Protein AF-A0A2N1TA74-F1 (afdb_monomer_lite)

Secondary structure (DSSP, 8-state):
------S-SSSSSHHHHHHHHHHHTS---S-----HHHHHHHHHHHHHHHHHHSGGGHHHHHHHHTSBP--SS---BHHHHHHHHHHHHHHTTEEEEEEEEEE-SSEEEEEEEEEETTT--EEEEEEEEEEETTTTEEEEEEEEE-TT-HHHHHHHHHHHS-S----

Radius of gyration: 20.27 Å; chains: 1; bounding box: 57×41×68 Å

Sequence (167 aa):
MISVYLEFMDMNFSGIYSIIMILLLIPVTLPAKIAEKELERHNELFMETLIRETPHLRKEITTCLNTSLPDRHSGSRLLDRFGIFMNDCQTDNMAVTKTRFFYWGTGFALFIVLADSSDGQVYTLYLEYLLDREEKSSLLRELYFSPVFTEKVAAMKLLFGNGEIQP

pLDDT: mean 77.18, std 20.72, range [31.22, 97.38]

Foldseek 3Di:
DDDDDDPPDPDDPVVVVVVVVVVVPPPPPDQPPDDPVLLVVLLVVVLVQACVQVVVCNVVSVLQQQFFAPAPPDRDGNSSLSSSVSVVCVVQQKDFPHWYWADDPQWIKIWTWIQHPVVRDIKIWIWIWGADPVRSHIATDDIDIRPPDPPVSLVVCCSNHRNDPDD

Structure (mmCIF, N/CA/C/O backbone):
data_AF-A0A2N1TA74-F1
#
_entry.id   AF-A0A2N1TA74-F1
#
loop_
_atom_site.group_PDB
_atom_site.id
_atom_site.type_symbol
_atom_site.label_atom_id
_atom_site.label_alt_id
_atom_site.label_comp_id
_atom_site.label_asym_id
_atom_site.label_entity_id
_atom_site.label_seq_id
_atom_site.pdbx_PDB_ins_code
_atom_site.Cartn_x
_atom_site.Cartn_y
_atom_site.Cartn_z
_atom_site.occupancy
_atom_site.B_iso_or_equiv
_atom_site.auth_seq_id
_atom_site.auth_comp_id
_atom_site.auth_asym_id
_atom_site.auth_atom_id
_atom_site.pdbx_PDB_model_num
ATOM 1 N N . MET A 1 1 ? -42.256 -21.888 46.807 1.00 35.69 1 MET A N 1
ATOM 2 C CA . MET A 1 1 ? -40.868 -22.385 46.808 1.00 35.69 1 MET A CA 1
ATOM 3 C C . MET A 1 1 ? -40.357 -22.208 45.381 1.00 35.69 1 MET A C 1
ATOM 5 O O . MET A 1 1 ? -40.795 -22.987 44.554 1.00 35.69 1 MET A O 1
ATOM 9 N N . ILE A 1 2 ? -39.534 -21.164 45.136 1.00 33.84 2 ILE A N 1
ATOM 10 C CA . ILE A 1 2 ? -38.658 -20.930 43.950 1.00 33.84 2 ILE A CA 1
ATOM 11 C C . ILE A 1 2 ? -39.419 -20.710 42.614 1.00 33.84 2 ILE A C 1
ATOM 13 O O . ILE A 1 2 ? -40.242 -21.530 42.250 1.00 33.84 2 ILE A O 1
ATOM 17 N N . SER A 1 3 ? -39.255 -19.677 41.781 1.00 31.91 3 SER A N 1
ATOM 18 C CA . SER A 1 3 ? -38.372 -18.505 41.651 1.00 31.91 3 SER A CA 1
ATOM 19 C C . SER A 1 3 ? -39.080 -17.599 40.619 1.00 31.91 3 SER A C 1
ATOM 21 O O . SER A 1 3 ? -39.534 -18.106 39.600 1.00 31.91 3 SER A O 1
ATOM 23 N N . VAL A 1 4 ? -39.393 -16.326 40.883 1.00 46.09 4 VAL A N 1
ATOM 24 C CA . VAL A 1 4 ? -38.615 -15.138 40.451 1.00 46.09 4 VAL A CA 1
ATOM 25 C C . VAL A 1 4 ? -37.599 -15.439 39.337 1.00 46.09 4 VAL A C 1
ATOM 27 O O . VAL A 1 4 ? -36.801 -16.348 39.508 1.00 46.09 4 VAL A O 1
ATOM 30 N N . TYR A 1 5 ? -37.591 -14.633 38.270 1.00 39.88 5 TYR A N 1
ATOM 31 C CA . TYR A 1 5 ? -36.756 -14.689 37.049 1.00 39.88 5 TYR A CA 1
ATOM 32 C C . TYR A 1 5 ? -37.455 -15.260 35.814 1.00 39.88 5 TYR A C 1
ATOM 34 O O . TYR A 1 5 ? -37.176 -16.383 35.419 1.00 39.88 5 TYR A O 1
ATOM 42 N N . LEU A 1 6 ? -38.303 -14.451 35.167 1.00 37.59 6 LEU A N 1
ATOM 43 C CA . LEU A 1 6 ? -38.430 -14.438 33.697 1.00 37.59 6 LEU A CA 1
ATOM 44 C C . LEU A 1 6 ? -39.162 -13.187 33.157 1.00 37.59 6 LEU A C 1
ATOM 46 O O . LEU A 1 6 ? -39.748 -13.227 32.086 1.00 37.59 6 LEU A O 1
ATOM 50 N N . GLU A 1 7 ? -39.083 -12.053 33.864 1.00 38.59 7 GLU A N 1
ATOM 51 C CA . GLU A 1 7 ? -39.567 -10.737 33.386 1.00 38.59 7 GLU A CA 1
ATOM 52 C C . GLU A 1 7 ? -38.413 -9.766 33.059 1.00 38.59 7 GLU A C 1
ATOM 54 O O . GLU A 1 7 ? -38.555 -8.552 33.131 1.00 38.59 7 GLU A O 1
ATOM 59 N N . PHE A 1 8 ? -37.241 -10.283 32.684 1.00 40.44 8 PHE A N 1
ATOM 60 C CA . PHE A 1 8 ? -36.081 -9.463 32.300 1.00 40.44 8 PHE A CA 1
ATOM 61 C C . PHE A 1 8 ? -35.470 -9.935 30.972 1.00 40.44 8 PHE A C 1
ATOM 63 O O . PHE A 1 8 ? -34.276 -10.200 30.879 1.00 40.44 8 PHE A O 1
ATOM 70 N N . MET A 1 9 ? -36.292 -10.084 29.930 1.00 36.59 9 MET A N 1
ATOM 71 C CA . MET A 1 9 ? -35.792 -10.302 28.561 1.00 36.59 9 MET A CA 1
ATOM 72 C C . MET A 1 9 ? -36.466 -9.433 27.496 1.00 36.59 9 MET A C 1
ATOM 74 O O . MET A 1 9 ? -36.282 -9.680 26.313 1.00 36.59 9 MET A O 1
ATOM 78 N N . ASP A 1 10 ? -37.140 -8.358 27.899 1.00 42.69 10 ASP A N 1
ATOM 79 C CA . ASP A 1 10 ? -37.612 -7.321 26.982 1.00 42.69 10 ASP A CA 1
ATOM 80 C C . ASP A 1 10 ? -37.047 -5.971 27.411 1.00 42.69 10 ASP A C 1
ATOM 82 O O . ASP A 1 10 ? -37.746 -5.151 27.989 1.00 42.69 10 ASP A O 1
ATOM 86 N N . MET A 1 11 ? -35.751 -5.745 27.179 1.00 40.75 11 MET A N 1
ATOM 87 C CA . MET A 1 11 ? -35.208 -4.394 27.008 1.00 40.75 11 MET A CA 1
ATOM 88 C C . MET A 1 11 ? -33.752 -4.444 26.525 1.00 40.75 11 MET A C 1
ATOM 90 O O . MET A 1 11 ? -32.879 -5.013 27.173 1.00 40.75 11 MET A O 1
ATOM 94 N N . ASN A 1 12 ? -33.504 -3.745 25.413 1.00 43.59 12 ASN A N 1
ATOM 95 C CA . ASN A 1 12 ? -32.217 -3.165 25.003 1.00 43.59 12 ASN A CA 1
ATOM 96 C C . ASN A 1 12 ? -31.187 -3.997 24.219 1.00 43.59 12 ASN A C 1
ATOM 98 O O . ASN A 1 12 ? -30.005 -3.670 24.274 1.00 43.59 12 ASN A O 1
ATOM 102 N N . PHE A 1 13 ? -31.589 -4.952 23.375 1.00 45.84 13 PHE A N 1
ATOM 103 C CA . PHE A 1 13 ? -30.659 -5.459 22.345 1.00 45.84 13 PHE A CA 1
ATOM 104 C C . PHE A 1 13 ? -30.682 -4.674 21.021 1.00 45.84 13 PHE A C 1
ATOM 106 O O . PHE A 1 13 ? -29.675 -4.661 20.323 1.00 45.84 13 PHE A O 1
ATOM 113 N N . SER A 1 14 ? -31.753 -3.944 20.675 1.00 50.84 14 SER A N 1
ATOM 114 C CA . SER A 1 14 ? -31.809 -3.206 19.392 1.00 50.84 14 SER A CA 1
ATOM 115 C C . SER A 1 14 ? -31.050 -1.869 19.395 1.00 50.84 14 SER A C 1
ATOM 117 O O . SER A 1 14 ? -30.609 -1.401 18.343 1.00 50.84 14 SER A O 1
ATOM 119 N N . GLY A 1 15 ? -30.851 -1.263 20.572 1.00 45.22 15 GLY A N 1
ATOM 120 C CA . GLY A 1 15 ? -30.177 0.032 20.709 1.00 45.22 15 GLY A CA 1
ATOM 121 C C . GLY A 1 15 ? -28.674 -0.034 20.428 1.00 45.22 15 GLY A C 1
ATOM 122 O O . GLY A 1 15 ? -28.138 0.852 19.773 1.00 45.22 15 GLY A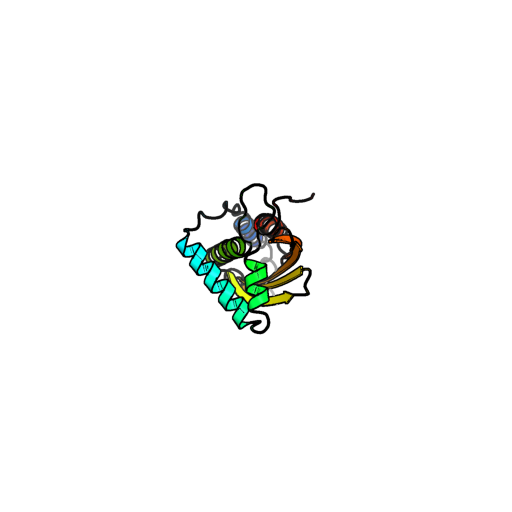 O 1
ATOM 123 N N . ILE A 1 16 ? -28.004 -1.113 20.848 1.00 52.72 16 ILE A N 1
ATOM 124 C CA . ILE A 1 16 ? -26.554 -1.277 20.658 1.00 52.72 16 ILE A CA 1
ATOM 125 C C . ILE A 1 16 ? -26.234 -1.491 19.173 1.00 52.72 16 ILE A C 1
ATOM 127 O O . ILE A 1 16 ? -25.344 -0.832 18.640 1.00 52.72 16 ILE A O 1
ATOM 131 N N . TYR A 1 17 ? -27.013 -2.323 18.470 1.00 48.69 17 TYR A N 1
ATOM 132 C CA . TYR A 1 17 ? -26.852 -2.508 17.023 1.00 48.69 17 TYR A CA 1
ATOM 133 C C . TYR A 1 17 ? -27.132 -1.227 16.231 1.00 48.69 17 TYR A C 1
ATOM 135 O O . TYR A 1 17 ? -26.453 -0.966 15.242 1.00 48.69 17 TYR A O 1
ATOM 143 N N . SER A 1 18 ? -28.076 -0.400 16.689 1.00 47.19 18 SER A N 1
ATOM 144 C CA . SER A 1 18 ? -28.380 0.884 16.048 1.00 47.19 18 SER A CA 1
ATOM 145 C C . SER A 1 18 ? -27.256 1.910 16.244 1.00 47.19 18 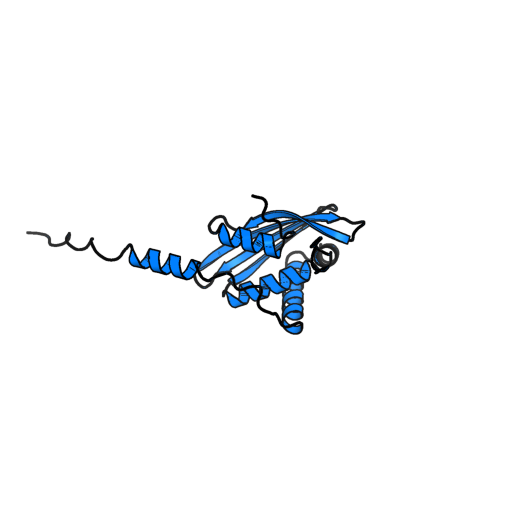SER A C 1
ATOM 147 O O . SER A 1 18 ? -26.941 2.652 15.321 1.00 47.19 18 SER A O 1
ATOM 149 N N . ILE A 1 19 ? -26.598 1.921 17.410 1.00 50.78 19 ILE A N 1
ATOM 150 C CA . ILE A 1 19 ? -25.444 2.797 17.678 1.00 50.78 19 ILE A CA 1
ATOM 151 C C . ILE A 1 19 ? -24.212 2.347 16.875 1.00 50.78 19 ILE A C 1
ATOM 153 O O . ILE A 1 19 ? -23.518 3.190 16.312 1.00 50.78 19 ILE A O 1
ATOM 157 N N . ILE A 1 20 ? -23.980 1.034 16.748 1.00 51.78 20 ILE A N 1
ATOM 158 C CA . ILE A 1 20 ? -22.901 0.479 15.908 1.00 51.78 20 ILE A CA 1
ATOM 159 C C . ILE A 1 20 ? -23.132 0.817 14.424 1.00 51.78 20 ILE A C 1
ATOM 161 O O . ILE A 1 20 ? -22.198 1.212 13.734 1.00 51.78 20 ILE A O 1
ATOM 165 N N . MET A 1 21 ? -24.376 0.738 13.938 1.00 45.22 21 MET A N 1
ATOM 166 C CA . MET A 1 21 ? -24.729 1.112 12.559 1.00 45.22 21 MET A CA 1
ATOM 167 C C . MET A 1 21 ? -24.557 2.611 12.274 1.00 45.22 21 MET A C 1
ATOM 169 O O . MET A 1 21 ? -24.147 2.978 11.179 1.00 45.22 21 MET A O 1
ATOM 173 N N . ILE A 1 22 ? -24.818 3.486 13.250 1.00 48.69 22 ILE A N 1
ATOM 174 C CA . ILE A 1 22 ? -24.654 4.941 13.081 1.00 48.69 22 ILE A CA 1
ATOM 175 C C . ILE A 1 22 ? -23.171 5.355 13.110 1.00 48.69 22 ILE A C 1
ATOM 177 O O . ILE A 1 22 ? -22.794 6.286 12.404 1.00 48.69 22 ILE A O 1
ATOM 181 N N . LEU A 1 23 ? -22.313 4.643 13.850 1.00 47.84 23 LEU A N 1
ATOM 182 C CA . LEU A 1 23 ? -20.854 4.844 13.816 1.00 47.84 23 LEU A CA 1
ATOM 183 C C . LEU A 1 23 ? -20.212 4.382 12.495 1.00 47.84 23 LEU A C 1
ATOM 185 O O . LEU A 1 23 ? -19.183 4.922 12.103 1.00 47.84 23 LEU A O 1
ATOM 189 N N . LEU A 1 24 ? -20.831 3.431 11.786 1.00 43.84 24 LEU A N 1
ATOM 190 C CA . LEU A 1 24 ? -20.376 2.955 10.471 1.00 43.84 24 LEU A CA 1
ATOM 191 C C . LEU A 1 24 ? -20.800 3.858 9.302 1.00 43.84 24 LEU A C 1
ATOM 193 O O . LEU A 1 24 ? -20.250 3.734 8.215 1.00 43.84 24 LEU A O 1
ATOM 197 N N . LEU A 1 25 ? -21.736 4.782 9.532 1.00 39.53 25 LEU A N 1
ATOM 198 C CA . LEU A 1 25 ? -22.257 5.728 8.539 1.00 39.53 25 LEU A CA 1
ATOM 199 C C . LEU A 1 25 ? -21.524 7.075 8.539 1.00 39.53 25 LEU A C 1
ATOM 201 O O . LEU A 1 25 ? -22.025 8.036 7.949 1.00 39.53 25 LEU A O 1
ATOM 205 N N . ILE A 1 26 ? -20.357 7.180 9.189 1.00 47.25 26 ILE A N 1
ATOM 206 C CA . ILE A 1 26 ? -19.506 8.358 9.009 1.00 47.25 26 ILE A CA 1
ATOM 207 C C . ILE A 1 26 ? -19.164 8.404 7.515 1.00 47.25 26 ILE A C 1
ATOM 209 O O . ILE A 1 26 ? -18.522 7.477 7.016 1.00 47.25 26 ILE A O 1
ATOM 213 N N . PRO A 1 27 ? -19.625 9.429 6.772 1.00 39.03 27 PRO A N 1
ATOM 214 C CA . PRO A 1 27 ? -19.301 9.544 5.365 1.00 39.03 27 PRO A CA 1
ATOM 215 C C . PRO A 1 27 ? -17.785 9.552 5.262 1.00 39.03 27 PRO A C 1
ATOM 217 O O . PRO A 1 27 ? -17.140 10.355 5.936 1.00 39.03 27 PRO A O 1
ATOM 220 N N . VAL A 1 28 ? -17.243 8.647 4.443 1.00 41.34 28 VAL A N 1
ATOM 221 C CA . VAL A 1 28 ? -15.834 8.638 4.050 1.00 41.34 28 VAL A CA 1
ATOM 222 C C . VAL A 1 28 ? -15.519 10.055 3.599 1.00 41.34 28 VAL A C 1
ATOM 224 O O . VAL A 1 28 ? -15.943 10.501 2.529 1.00 41.34 28 VAL A O 1
ATOM 227 N N . THR A 1 29 ? -14.875 10.815 4.478 1.00 40.72 29 THR A N 1
ATOM 228 C CA . THR A 1 29 ? -14.442 12.162 4.163 1.00 40.72 29 THR A CA 1
ATOM 229 C C . THR A 1 29 ? -13.499 12.023 2.985 1.00 40.72 29 THR A C 1
ATOM 231 O O . THR A 1 29 ? -12.594 11.189 3.028 1.00 40.72 29 THR A O 1
ATOM 234 N N . LEU A 1 30 ? -13.740 12.809 1.925 1.00 41.84 30 LEU A N 1
ATOM 235 C CA . LEU A 1 30 ? -12.777 13.012 0.840 1.00 41.84 30 LEU A CA 1
ATOM 236 C C . LEU A 1 30 ? -11.365 13.045 1.429 1.00 41.84 30 LEU A C 1
ATOM 238 O O . LEU A 1 30 ? -11.220 13.668 2.488 1.00 41.84 30 LEU A O 1
ATOM 242 N N . PRO A 1 31 ? -10.369 12.417 0.767 1.00 48.00 31 PRO A N 1
ATOM 243 C CA . PRO A 1 31 ? -9.041 12.213 1.333 1.00 48.00 31 PRO A CA 1
ATOM 244 C C . PRO A 1 31 ? -8.609 13.508 1.995 1.00 48.00 31 PRO A C 1
ATOM 246 O O . PRO A 1 31 ? -8.580 14.560 1.338 1.00 48.00 31 PRO A O 1
ATOM 249 N N . ALA A 1 32 ? -8.412 13.445 3.316 1.00 50.03 32 ALA A N 1
ATOM 250 C CA . ALA A 1 32 ? -8.033 14.603 4.099 1.00 50.03 32 ALA A CA 1
ATOM 251 C C . ALA A 1 32 ? -6.892 15.285 3.348 1.00 50.03 32 ALA A C 1
ATOM 253 O O . ALA A 1 32 ? -5.987 14.608 2.857 1.00 50.03 32 ALA A O 1
ATOM 254 N N . LYS A 1 33 ? -6.970 16.608 3.172 1.00 63.91 33 LYS A N 1
ATOM 255 C CA . LYS A 1 33 ? -5.922 17.356 2.479 1.00 63.91 33 LYS A CA 1
ATOM 256 C C . LYS A 1 33 ? -4.634 17.207 3.291 1.00 63.91 33 LYS A C 1
ATOM 258 O O . LYS A 1 33 ? -4.389 17.978 4.215 1.00 63.91 33 LYS A O 1
ATOM 263 N N . ILE A 1 34 ? -3.864 16.173 2.975 1.00 76.50 34 ILE A N 1
ATOM 264 C CA . ILE A 1 34 ? -2.656 15.800 3.689 1.00 76.50 34 ILE A CA 1
ATOM 265 C C . ILE A 1 34 ? -1.585 16.828 3.353 1.00 76.50 34 ILE A C 1
ATOM 267 O O . ILE A 1 34 ? -1.388 17.199 2.192 1.00 76.50 34 ILE A O 1
ATOM 271 N N . ALA A 1 35 ? -0.928 17.353 4.383 1.00 86.06 35 ALA A N 1
ATOM 272 C CA . ALA A 1 35 ? 0.214 18.224 4.175 1.00 86.06 35 ALA A CA 1
ATOM 273 C C . ALA A 1 35 ? 1.349 17.411 3.539 1.00 86.06 35 ALA A C 1
ATOM 275 O O . ALA A 1 35 ? 1.603 16.284 3.953 1.00 86.06 35 ALA A O 1
ATOM 276 N N . GLU A 1 36 ? 2.064 17.990 2.576 1.00 85.62 36 GLU A N 1
ATOM 277 C CA . GLU A 1 36 ? 3.147 17.314 1.843 1.00 85.62 36 GLU A CA 1
ATOM 278 C C . GLU A 1 36 ? 4.186 16.675 2.777 1.00 85.62 36 GLU A C 1
ATOM 280 O O . GLU A 1 36 ? 4.569 15.525 2.595 1.00 85.62 36 GLU A O 1
ATOM 285 N N . LYS A 1 37 ? 4.550 17.381 3.853 1.00 88.38 37 LYS A N 1
ATOM 286 C CA . LYS A 1 37 ? 5.475 16.880 4.876 1.00 88.38 37 LYS A CA 1
ATOM 287 C C . LYS A 1 37 ? 4.940 15.658 5.634 1.00 88.38 37 LYS A C 1
ATOM 289 O O . LYS A 1 37 ? 5.709 14.770 5.984 1.00 88.38 37 LYS A O 1
ATOM 294 N N . GLU A 1 38 ? 3.638 15.616 5.912 1.00 89.06 38 GLU A N 1
ATOM 295 C CA . GLU A 1 38 ? 3.026 14.447 6.553 1.00 89.06 38 GLU A CA 1
ATOM 296 C C . GLU A 1 38 ? 2.956 13.276 5.576 1.00 89.06 38 GLU A C 1
ATOM 298 O O . GLU A 1 38 ? 3.291 12.155 5.951 1.00 89.06 38 GLU A O 1
ATOM 303 N N . LEU A 1 39 ? 2.612 13.535 4.311 1.00 90.31 39 LEU A N 1
ATOM 304 C CA . LEU A 1 39 ? 2.630 12.515 3.266 1.00 90.31 39 LEU A CA 1
ATOM 305 C C . LEU A 1 39 ? 4.023 11.889 3.121 1.00 90.31 39 LEU A C 1
ATOM 307 O O . LEU A 1 39 ? 4.144 10.668 3.102 1.00 90.31 39 LEU A O 1
ATOM 311 N N . GLU A 1 40 ? 5.072 12.711 3.077 1.00 91.50 40 GLU A N 1
ATOM 312 C CA . GLU A 1 40 ? 6.461 12.248 3.018 1.00 91.50 40 GLU A CA 1
ATOM 313 C C . GLU A 1 40 ? 6.827 11.396 4.239 1.00 91.50 40 GLU A C 1
ATOM 315 O O . GLU A 1 40 ? 7.308 10.275 4.079 1.00 91.50 40 GLU A O 1
ATOM 320 N N . ARG A 1 41 ? 6.487 11.851 5.452 1.00 93.62 41 ARG A N 1
ATOM 321 C CA . ARG A 1 41 ? 6.702 11.084 6.690 1.00 93.62 41 ARG A CA 1
ATOM 322 C C . ARG A 1 41 ? 6.001 9.721 6.654 1.00 93.62 41 ARG A C 1
ATOM 324 O O . ARG A 1 41 ? 6.572 8.712 7.070 1.00 93.62 41 ARG A O 1
ATOM 331 N N . HIS A 1 42 ? 4.759 9.676 6.178 1.00 94.06 42 HIS A N 1
ATOM 332 C CA . HIS A 1 42 ? 3.994 8.435 6.066 1.00 94.06 42 HIS A CA 1
ATOM 333 C C . HIS A 1 42 ? 4.556 7.498 4.992 1.00 94.06 42 HIS A C 1
ATOM 335 O O . HIS A 1 42 ? 4.643 6.289 5.223 1.00 94.06 42 HIS A O 1
ATOM 341 N N . ASN A 1 43 ? 4.991 8.048 3.858 1.00 93.94 43 ASN A N 1
ATOM 342 C CA . ASN A 1 43 ? 5.672 7.309 2.801 1.00 93.94 43 ASN A CA 1
ATOM 343 C C . ASN A 1 43 ? 6.962 6.657 3.320 1.00 93.94 43 ASN A C 1
ATOM 345 O O . ASN A 1 43 ? 7.182 5.464 3.100 1.00 93.94 43 ASN A O 1
ATOM 349 N N . GLU A 1 44 ? 7.797 7.419 4.031 1.00 94.69 44 GLU A N 1
ATOM 350 C CA . GLU A 1 44 ? 9.035 6.924 4.640 1.00 94.69 44 GLU A CA 1
ATOM 351 C C . GLU A 1 44 ? 8.754 5.796 5.633 1.00 94.69 44 GLU A C 1
ATOM 353 O O . GLU A 1 44 ? 9.319 4.708 5.509 1.00 94.69 44 GLU A O 1
ATOM 358 N N . LEU A 1 45 ? 7.813 6.003 6.559 1.00 94.00 45 LEU A N 1
ATOM 359 C CA . LEU A 1 45 ? 7.452 5.005 7.566 1.00 94.00 45 LEU A CA 1
ATOM 360 C C . LEU A 1 45 ? 6.954 3.694 6.937 1.00 94.00 45 LEU A C 1
ATOM 362 O O . LEU A 1 45 ? 7.299 2.597 7.398 1.00 94.00 45 LEU A O 1
ATOM 366 N N . PHE A 1 46 ? 6.139 3.793 5.887 1.00 94.56 46 PHE A N 1
ATOM 367 C CA . PHE A 1 46 ? 5.627 2.627 5.174 1.00 94.56 46 PHE A CA 1
ATOM 368 C C . PHE A 1 46 ? 6.747 1.874 4.446 1.00 94.56 46 PHE A C 1
ATOM 370 O O . PHE A 1 46 ? 6.866 0.653 4.581 1.00 94.56 46 PHE A O 1
ATOM 377 N N . MET A 1 47 ? 7.619 2.603 3.743 1.00 95.62 47 MET A N 1
ATOM 378 C CA . MET A 1 47 ? 8.795 2.048 3.069 1.00 95.62 47 MET A CA 1
ATOM 379 C C . MET A 1 47 ? 9.733 1.336 4.045 1.00 95.62 47 MET A C 1
ATOM 381 O O . MET A 1 47 ? 10.139 0.198 3.796 1.00 95.62 47 MET A O 1
ATOM 385 N N . GLU A 1 48 ? 10.063 1.974 5.168 1.00 94.94 48 GLU A N 1
ATOM 386 C CA . GLU A 1 48 ? 10.905 1.388 6.210 1.00 94.94 48 GLU A CA 1
ATOM 387 C C . GLU A 1 48 ? 10.298 0.105 6.772 1.00 94.94 48 GLU A C 1
ATOM 389 O O . GLU A 1 48 ? 11.004 -0.890 6.948 1.00 94.94 48 GLU A O 1
ATOM 394 N N . THR A 1 49 ? 8.986 0.105 7.009 1.00 93.62 49 THR A N 1
ATOM 395 C CA . THR A 1 49 ? 8.261 -1.059 7.523 1.00 93.62 49 THR A CA 1
ATOM 396 C C . THR A 1 49 ? 8.322 -2.227 6.541 1.00 93.62 49 THR A C 1
ATOM 398 O O . THR A 1 49 ? 8.751 -3.319 6.924 1.00 93.62 49 THR A O 1
ATOM 401 N N . LEU A 1 50 ? 8.006 -1.996 5.264 1.00 94.88 50 LEU A N 1
ATOM 402 C CA . LEU A 1 50 ? 8.062 -3.033 4.231 1.00 94.88 50 LEU A CA 1
ATOM 403 C C . LEU A 1 50 ? 9.465 -3.609 4.047 1.00 94.88 50 LEU A C 1
ATOM 405 O O . LEU A 1 50 ? 9.643 -4.828 3.984 1.00 94.88 50 LEU A O 1
ATOM 409 N N . ILE A 1 51 ? 10.471 -2.736 3.979 1.00 95.56 51 ILE A N 1
ATOM 410 C CA . ILE A 1 51 ? 11.867 -3.138 3.805 1.00 95.56 51 ILE A CA 1
ATOM 411 C C . ILE A 1 51 ? 12.359 -3.911 5.028 1.00 95.56 51 ILE A C 1
ATOM 413 O O . ILE A 1 51 ? 13.071 -4.901 4.874 1.00 95.56 51 ILE A O 1
ATOM 417 N N . ARG A 1 52 ? 11.991 -3.499 6.245 1.00 95.19 52 ARG A N 1
ATOM 418 C CA . ARG A 1 52 ? 12.354 -4.222 7.470 1.00 95.19 52 ARG A CA 1
ATOM 419 C C . ARG A 1 52 ? 11.766 -5.631 7.483 1.00 95.19 52 ARG A C 1
ATOM 421 O O . ARG A 1 52 ? 12.441 -6.562 7.913 1.00 95.19 52 ARG A O 1
ATOM 428 N N . GLU A 1 53 ? 10.533 -5.797 7.012 1.00 94.06 53 GLU A N 1
ATOM 429 C CA . GLU A 1 53 ? 9.858 -7.098 6.989 1.00 94.06 53 GLU A CA 1
ATOM 430 C C . GLU A 1 53 ? 10.286 -7.991 5.815 1.00 94.06 53 GLU A C 1
ATOM 432 O O . GLU A 1 53 ? 10.242 -9.216 5.935 1.00 94.06 53 GLU A O 1
ATOM 437 N N . THR A 1 54 ? 10.736 -7.401 4.701 1.00 92.75 54 THR A N 1
ATOM 438 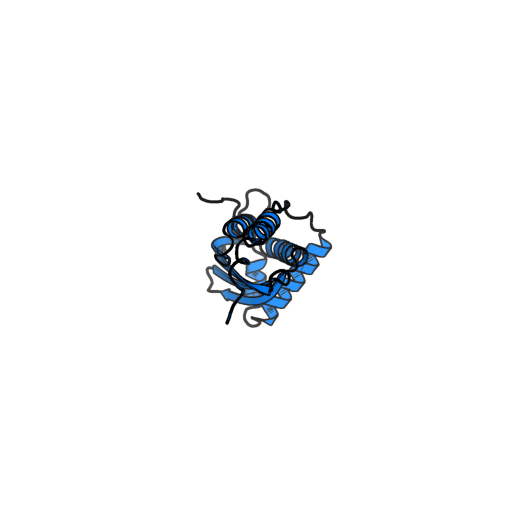C CA . THR A 1 54 ? 11.146 -8.131 3.487 1.00 92.75 54 THR A CA 1
ATOM 439 C C . THR A 1 54 ? 12.468 -7.582 2.906 1.00 92.75 54 THR A C 1
ATOM 441 O O . THR A 1 54 ? 12.513 -7.115 1.766 1.00 92.75 54 THR A O 1
ATOM 444 N N . PRO A 1 55 ? 13.591 -7.637 3.652 1.00 94.81 55 PRO A N 1
ATOM 445 C CA . PRO A 1 55 ? 14.805 -6.874 3.326 1.00 94.81 55 PRO A CA 1
ATOM 446 C C . PRO A 1 55 ? 15.503 -7.307 2.036 1.00 94.81 55 PRO A C 1
ATOM 448 O O . PRO A 1 55 ? 16.144 -6.490 1.374 1.00 94.81 55 PRO A O 1
ATOM 451 N N . HIS A 1 56 ? 15.361 -8.577 1.656 1.00 96.12 56 HIS A N 1
ATOM 452 C CA . HIS A 1 56 ? 15.943 -9.138 0.437 1.00 96.12 56 HIS A CA 1
ATOM 453 C C . HIS A 1 56 ? 15.293 -8.602 -0.850 1.00 96.12 56 HIS A C 1
ATOM 455 O O . HIS A 1 56 ? 15.876 -8.772 -1.913 1.00 96.12 56 HIS A O 1
ATOM 461 N N . LEU A 1 57 ? 14.136 -7.932 -0.752 1.00 96.12 57 LEU A N 1
ATOM 462 C CA . LEU A 1 57 ? 13.424 -7.313 -1.876 1.00 96.12 57 LEU A CA 1
ATOM 463 C C . LEU A 1 57 ? 13.482 -5.780 -1.848 1.00 96.12 57 LEU A C 1
ATOM 465 O O . LEU A 1 57 ? 12.646 -5.118 -2.454 1.00 96.12 57 LEU A O 1
ATOM 469 N N . ARG A 1 58 ? 14.444 -5.173 -1.135 1.00 96.62 58 ARG A N 1
ATOM 470 C CA . ARG A 1 58 ? 14.542 -3.705 -1.002 1.00 96.62 58 ARG A CA 1
ATOM 471 C C . ARG A 1 58 ? 14.468 -2.983 -2.352 1.00 96.62 58 ARG A C 1
ATOM 473 O O . ARG A 1 58 ? 13.763 -1.986 -2.472 1.00 96.62 58 ARG A O 1
ATOM 480 N N . LYS A 1 59 ? 15.211 -3.461 -3.355 1.00 96.00 59 LYS A N 1
ATOM 481 C CA . LYS A 1 59 ? 15.280 -2.817 -4.674 1.00 96.00 59 LYS A CA 1
ATOM 482 C C . LYS A 1 59 ? 13.937 -2.914 -5.397 1.00 96.00 59 LYS A C 1
ATOM 484 O O . LYS A 1 59 ? 13.485 -1.938 -5.994 1.00 96.00 59 LYS A O 1
ATOM 489 N N . GLU A 1 60 ? 13.308 -4.077 -5.325 1.00 96.56 60 GLU A N 1
ATOM 490 C CA . GLU A 1 60 ? 12.017 -4.387 -5.924 1.00 96.56 60 GLU A CA 1
ATOM 491 C C . GLU A 1 60 ? 10.912 -3.555 -5.270 1.00 96.56 60 GLU A C 1
ATOM 493 O O . GLU A 1 60 ? 10.160 -2.910 -5.991 1.00 96.56 60 GLU A O 1
ATOM 498 N N . ILE A 1 61 ? 10.880 -3.473 -3.934 1.00 96.62 61 ILE A N 1
ATOM 499 C CA . ILE A 1 61 ? 9.946 -2.633 -3.166 1.00 96.62 61 ILE A CA 1
ATOM 500 C C . ILE A 1 61 ? 10.050 -1.175 -3.617 1.00 96.62 61 ILE A C 1
ATOM 502 O O . ILE A 1 61 ? 9.052 -0.586 -4.029 1.00 96.62 61 ILE A O 1
ATOM 506 N N . THR A 1 62 ? 11.260 -0.602 -3.609 1.00 95.25 62 THR A N 1
ATOM 507 C CA . THR A 1 62 ? 11.474 0.789 -4.035 1.00 95.25 62 THR A CA 1
ATOM 508 C C . THR A 1 62 ? 11.051 1.011 -5.483 1.00 95.25 62 THR A C 1
ATOM 510 O O . THR A 1 62 ? 10.469 2.045 -5.794 1.00 95.25 62 THR A O 1
ATOM 513 N N . THR A 1 63 ? 11.329 0.061 -6.375 1.00 94.00 63 THR A N 1
ATOM 514 C CA . THR A 1 63 ? 10.967 0.189 -7.793 1.00 94.00 63 THR A CA 1
ATOM 515 C C . THR A 1 63 ? 9.452 0.131 -7.982 1.00 94.00 63 THR A C 1
ATOM 517 O O . THR A 1 63 ? 8.893 1.006 -8.635 1.00 94.00 63 THR A O 1
ATOM 520 N N . CYS A 1 64 ? 8.789 -0.861 -7.384 1.00 94.94 64 CYS A N 1
ATOM 521 C CA . CYS A 1 64 ? 7.354 -1.092 -7.544 1.00 94.94 64 CYS A CA 1
ATOM 522 C C . CYS A 1 64 ? 6.521 0.029 -6.916 1.00 94.94 64 CYS A C 1
ATOM 524 O O . CYS A 1 64 ? 5.564 0.490 -7.517 1.00 94.94 64 CYS A O 1
ATOM 526 N N . LEU A 1 65 ? 6.890 0.522 -5.733 1.00 94.25 65 LEU A N 1
ATOM 527 C CA . LEU A 1 65 ? 6.109 1.573 -5.075 1.00 94.25 65 LEU A CA 1
ATOM 528 C C . LEU A 1 65 ? 6.281 2.954 -5.725 1.00 94.25 65 LEU A C 1
ATOM 530 O O . LEU A 1 65 ? 5.410 3.806 -5.584 1.00 94.25 65 LEU A O 1
ATOM 534 N N . ASN A 1 66 ? 7.357 3.181 -6.480 1.00 93.25 66 ASN A N 1
ATOM 535 C CA . ASN A 1 66 ? 7.553 4.433 -7.217 1.00 93.25 66 ASN A CA 1
ATOM 536 C C . ASN A 1 66 ? 6.918 4.445 -8.618 1.00 93.25 66 ASN A C 1
ATOM 538 O O . ASN A 1 66 ? 7.037 5.456 -9.310 1.00 93.25 66 ASN A O 1
ATOM 542 N N . THR A 1 67 ? 6.254 3.370 -9.055 1.00 91.06 67 THR A N 1
ATOM 543 C CA . THR A 1 67 ? 5.508 3.388 -10.323 1.00 91.06 67 THR A CA 1
ATOM 544 C C . THR A 1 67 ? 4.307 4.324 -10.244 1.00 91.06 67 THR A C 1
ATOM 546 O O . THR A 1 67 ? 3.714 4.494 -9.172 1.00 91.06 67 THR A O 1
ATOM 549 N N . SER A 1 68 ? 3.901 4.871 -11.386 1.00 87.94 68 SER A N 1
ATOM 550 C CA . SER A 1 68 ? 2.648 5.613 -11.505 1.00 87.94 68 SER A CA 1
ATOM 551 C C . SER A 1 68 ? 1.441 4.674 -11.491 1.00 87.94 68 SER A C 1
ATOM 553 O O . SER A 1 68 ? 1.521 3.521 -11.919 1.00 87.94 68 SER A O 1
ATOM 555 N N . LEU A 1 69 ? 0.303 5.181 -11.024 1.00 83.56 69 LEU A N 1
ATOM 556 C CA . LEU A 1 69 ? -0.993 4.568 -11.301 1.00 83.56 69 LEU A CA 1
ATOM 557 C C . LEU A 1 69 ? -1.588 5.192 -12.576 1.00 83.56 69 LEU A C 1
ATOM 559 O O . LEU A 1 69 ? -1.482 6.413 -12.746 1.00 83.56 69 LEU A O 1
ATOM 563 N N . PRO A 1 70 ? -2.198 4.399 -13.474 1.00 71.00 70 PRO A N 1
ATOM 564 C CA . PRO A 1 70 ? -2.864 4.892 -14.674 1.00 71.00 70 PRO A CA 1
ATOM 565 C C . PRO A 1 70 ? -4.219 5.511 -14.296 1.00 71.00 70 PRO A C 1
ATOM 567 O O . PRO A 1 70 ? -5.277 4.928 -14.508 1.00 71.00 70 PRO A O 1
ATOM 570 N N . ASP A 1 71 ? -4.182 6.695 -13.689 1.00 63.03 71 ASP A N 1
ATOM 571 C CA . ASP A 1 71 ? -5.367 7.457 -13.293 1.00 63.03 71 ASP A CA 1
ATOM 572 C C . ASP A 1 71 ? -5.545 8.687 -14.208 1.00 63.03 71 ASP A C 1
ATOM 574 O O . ASP A 1 71 ? -4.569 9.313 -14.637 1.00 63.03 71 ASP A O 1
ATOM 578 N N . ARG A 1 72 ? -6.795 9.063 -14.526 1.00 51.81 72 ARG A N 1
ATOM 579 C CA . ARG A 1 72 ? -7.104 10.206 -15.422 1.00 51.81 72 ARG A CA 1
ATOM 580 C C . ARG A 1 72 ? -6.728 11.558 -14.806 1.00 51.81 72 ARG A C 1
ATOM 582 O O . ARG A 1 72 ? -6.687 12.569 -15.513 1.00 51.81 72 ARG A O 1
ATOM 589 N N . HIS A 1 73 ? -6.462 11.599 -13.503 1.00 46.84 73 HIS A N 1
ATOM 590 C CA . HIS A 1 73 ? -6.034 12.790 -12.778 1.00 46.84 73 HIS A CA 1
ATOM 591 C C . HIS A 1 73 ? -4.671 12.575 -12.112 1.00 46.84 73 HIS A C 1
ATOM 593 O O . HIS A 1 73 ? -4.562 12.245 -10.9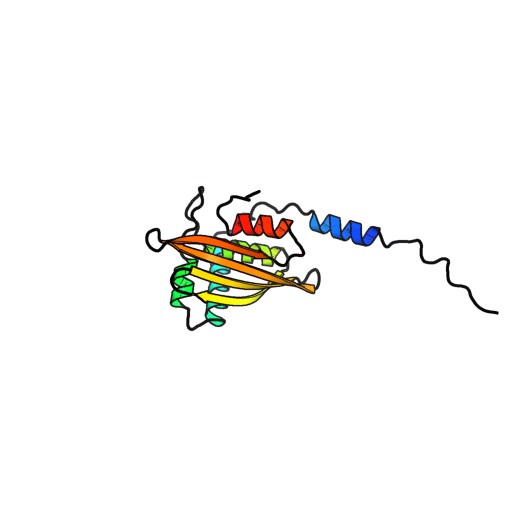38 1.00 46.84 73 HIS A O 1
ATOM 599 N N . SER A 1 74 ? -3.630 12.884 -12.893 1.00 50.44 74 SER A N 1
ATOM 600 C CA . SER A 1 74 ? -2.211 12.999 -12.521 1.00 50.44 74 SER A CA 1
ATOM 601 C C . SER A 1 74 ? -1.510 11.704 -12.084 1.00 50.44 74 SER A C 1
ATOM 603 O O . SER A 1 74 ? -2.051 10.897 -11.337 1.00 50.44 74 SER A O 1
ATOM 605 N N . GLY A 1 75 ? -0.264 11.534 -12.543 1.00 59.16 75 GLY A N 1
ATOM 606 C CA . GLY A 1 75 ? 0.607 10.383 -12.282 1.00 59.16 75 GLY A CA 1
ATOM 607 C C . GLY A 1 75 ? 1.089 10.276 -10.834 1.00 59.16 75 GLY A C 1
ATOM 608 O O . GLY A 1 75 ? 2.294 10.281 -10.586 1.00 59.16 75 GLY A O 1
ATOM 609 N N . SER A 1 76 ? 0.156 10.186 -9.884 1.00 78.75 76 SER A N 1
ATOM 610 C CA . SER A 1 76 ? 0.440 9.903 -8.480 1.00 78.75 76 SER A CA 1
ATOM 611 C C . SER A 1 76 ? 1.195 8.585 -8.378 1.00 78.75 76 SER A C 1
ATOM 613 O O . SER A 1 76 ? 0.777 7.587 -8.984 1.00 78.75 76 SER A O 1
ATOM 615 N N . ARG A 1 77 ? 2.287 8.566 -7.612 1.00 88.94 77 ARG A N 1
ATOM 616 C CA . ARG A 1 77 ? 3.011 7.321 -7.365 1.00 88.94 77 ARG A CA 1
ATOM 617 C C . ARG A 1 77 ? 2.162 6.441 -6.471 1.00 88.94 77 ARG A C 1
ATOM 619 O O . ARG A 1 77 ? 1.461 6.932 -5.585 1.00 88.94 77 ARG A O 1
ATOM 626 N N . LEU A 1 78 ? 2.280 5.134 -6.655 1.00 91.12 78 LEU A N 1
ATOM 627 C CA . LEU A 1 78 ? 1.619 4.182 -5.774 1.00 91.12 78 LEU A CA 1
ATOM 628 C C . LEU A 1 78 ? 2.018 4.398 -4.301 1.00 91.12 78 LEU A C 1
ATOM 630 O O . LEU A 1 78 ? 1.176 4.292 -3.413 1.00 91.12 78 LEU A O 1
ATOM 634 N N . LEU A 1 79 ? 3.274 4.770 -4.042 1.00 93.50 79 LEU A N 1
ATOM 635 C CA . LEU A 1 79 ? 3.753 5.114 -2.706 1.00 93.50 79 LEU A CA 1
ATOM 636 C C . LEU A 1 79 ? 2.919 6.226 -2.062 1.00 93.50 79 LEU A C 1
ATOM 638 O O . LEU A 1 79 ? 2.531 6.085 -0.911 1.00 93.50 79 LEU A O 1
ATOM 642 N N . ASP A 1 80 ? 2.573 7.272 -2.813 1.00 90.69 80 ASP A N 1
ATOM 643 C CA . ASP A 1 80 ? 1.793 8.394 -2.284 1.00 90.69 80 ASP A CA 1
ATOM 644 C C . ASP A 1 80 ? 0.375 7.943 -1.872 1.00 90.69 80 ASP A C 1
ATOM 646 O O . ASP A 1 80 ? -0.172 8.436 -0.887 1.00 90.69 80 ASP A O 1
ATOM 650 N N . ARG A 1 81 ? -0.204 6.939 -2.551 1.00 89.50 81 ARG A N 1
ATOM 651 C CA . ARG A 1 81 ? -1.476 6.322 -2.122 1.00 89.50 81 ARG A CA 1
ATOM 652 C C . ARG A 1 81 ? -1.330 5.574 -0.803 1.00 89.50 81 ARG A C 1
ATOM 654 O O . ARG A 1 81 ? -2.223 5.650 0.038 1.00 89.50 81 ARG A O 1
ATOM 661 N N . PHE A 1 82 ? -0.198 4.906 -0.587 1.00 92.06 82 PHE A N 1
ATOM 662 C CA . PHE A 1 82 ? 0.098 4.299 0.709 1.00 92.06 82 PHE A CA 1
ATOM 663 C C . PHE A 1 82 ? 0.332 5.339 1.803 1.00 92.06 82 PHE A C 1
ATOM 665 O O . PHE A 1 82 ? -0.113 5.126 2.925 1.00 92.06 82 PHE A O 1
ATOM 672 N N . GLY A 1 83 ? 0.958 6.476 1.501 1.00 91.19 83 GLY A N 1
ATOM 673 C CA . GLY A 1 83 ? 1.082 7.572 2.460 1.00 91.19 83 GLY A CA 1
ATOM 674 C C . GLY A 1 83 ? -0.277 8.106 2.922 1.00 91.19 83 GLY A C 1
ATOM 675 O O . GLY A 1 83 ? -0.499 8.256 4.123 1.00 91.19 83 GLY A O 1
ATOM 676 N N . ILE A 1 84 ? -1.212 8.302 1.985 1.00 89.81 84 ILE A N 1
ATOM 677 C CA . ILE A 1 84 ? -2.605 8.670 2.293 1.00 89.81 84 ILE A CA 1
ATOM 678 C C . ILE A 1 84 ? -3.272 7.579 3.140 1.00 89.81 84 ILE A C 1
ATOM 680 O O . ILE A 1 84 ? -3.798 7.872 4.208 1.00 89.81 84 ILE A O 1
ATOM 684 N N . PHE A 1 85 ? -3.167 6.313 2.731 1.00 90.19 85 PHE A N 1
ATOM 685 C CA . PHE A 1 85 ? -3.710 5.179 3.484 1.00 90.19 85 PHE A CA 1
ATOM 686 C C . PHE A 1 85 ? -3.198 5.119 4.933 1.00 90.19 85 PHE A C 1
ATOM 688 O O . PHE A 1 85 ? -3.967 4.863 5.857 1.00 90.19 85 PHE A O 1
ATOM 695 N N . MET A 1 86 ? -1.904 5.364 5.149 1.00 91.19 86 MET A N 1
ATOM 696 C CA . MET A 1 86 ? -1.306 5.379 6.486 1.00 91.19 86 MET A CA 1
ATOM 697 C C . MET A 1 86 ? -1.823 6.542 7.340 1.00 91.19 86 MET A C 1
ATOM 699 O O . MET A 1 86 ? -2.016 6.367 8.543 1.00 91.19 86 MET A O 1
ATOM 703 N N . ASN A 1 87 ? -2.043 7.711 6.735 1.00 90.00 87 ASN A N 1
ATOM 704 C CA . ASN A 1 87 ? -2.662 8.853 7.406 1.00 90.00 87 ASN A CA 1
ATOM 705 C C . ASN A 1 87 ? -4.115 8.554 7.804 1.00 90.00 87 ASN A C 1
ATOM 707 O O . ASN A 1 87 ? -4.519 8.858 8.928 1.00 90.00 87 ASN A O 1
ATOM 711 N N . ASP A 1 88 ? -4.878 7.923 6.912 1.00 87.00 88 ASP A N 1
ATOM 712 C CA . ASP A 1 88 ? -6.270 7.551 7.172 1.00 87.00 88 ASP A CA 1
ATOM 713 C C . ASP A 1 88 ? -6.343 6.511 8.298 1.00 87.00 88 ASP A C 1
ATOM 715 O O . ASP A 1 88 ? -7.065 6.708 9.271 1.00 87.00 88 ASP A O 1
ATOM 719 N N . CYS A 1 89 ? -5.484 5.483 8.268 1.00 87.25 89 CYS A N 1
ATOM 720 C CA . CYS A 1 89 ? -5.362 4.519 9.366 1.00 87.25 89 CYS A CA 1
ATOM 721 C C . CYS A 1 89 ? -5.062 5.206 10.706 1.00 87.25 89 CYS A C 1
ATOM 723 O O . CYS A 1 89 ? -5.700 4.901 11.710 1.00 87.25 89 CYS A O 1
ATOM 725 N N . GLN A 1 90 ? -4.112 6.149 10.730 1.00 86.75 90 GLN A N 1
ATOM 726 C CA . GLN A 1 90 ? -3.780 6.887 11.950 1.00 86.75 90 GLN A CA 1
ATOM 727 C C . GLN A 1 90 ? -4.976 7.710 12.458 1.00 86.75 90 GLN A C 1
ATOM 729 O O . GLN A 1 90 ? -5.197 7.775 13.667 1.00 86.75 90 GLN A O 1
ATOM 734 N N . THR A 1 91 ? -5.740 8.325 11.552 1.00 86.50 91 THR A N 1
ATOM 735 C CA . THR A 1 91 ? -6.939 9.114 11.878 1.00 86.50 91 THR A CA 1
ATOM 736 C C . THR A 1 91 ? -8.050 8.231 12.452 1.00 86.50 91 THR A C 1
ATOM 738 O O . THR A 1 91 ? -8.707 8.619 13.417 1.00 86.50 91 THR A O 1
ATOM 741 N N . ASP A 1 92 ? -8.184 7.013 11.930 1.00 83.25 92 ASP A N 1
ATOM 742 C CA . ASP A 1 92 ? -9.200 6.037 12.331 1.00 83.25 92 ASP A CA 1
ATOM 743 C C . ASP A 1 92 ? -8.757 5.131 13.498 1.00 83.25 92 ASP A C 1
ATOM 745 O O . ASP A 1 92 ? -9.404 4.129 13.793 1.00 83.25 92 ASP A O 1
ATOM 749 N N . ASN A 1 93 ? -7.655 5.457 14.187 1.00 85.94 93 ASN A N 1
ATOM 750 C CA . ASN A 1 93 ? -7.077 4.647 15.271 1.00 85.94 93 ASN A CA 1
ATOM 751 C C . ASN A 1 93 ? -6.767 3.183 14.881 1.00 85.94 93 ASN A C 1
ATOM 753 O O . ASN A 1 93 ? -6.790 2.273 15.724 1.00 85.94 93 ASN A O 1
ATOM 757 N N . MET A 1 94 ? -6.423 2.962 13.611 1.00 88.00 94 MET A N 1
ATOM 758 C CA . MET A 1 94 ? -5.922 1.698 13.082 1.00 88.00 94 MET A CA 1
ATOM 759 C C . MET A 1 94 ? -4.397 1.725 12.963 1.00 88.00 94 MET A C 1
ATOM 761 O O . MET A 1 94 ? -3.789 2.711 12.547 1.00 88.00 94 MET A O 1
ATOM 765 N N . ALA A 1 95 ? -3.756 0.604 13.279 1.00 89.50 95 ALA A N 1
ATOM 766 C CA . ALA A 1 95 ? -2.311 0.451 13.184 1.00 89.50 95 ALA A CA 1
ATOM 767 C C . ALA A 1 95 ? -1.937 -0.664 12.208 1.00 89.50 95 ALA A C 1
ATOM 769 O O . ALA A 1 95 ? -2.407 -1.795 12.336 1.00 89.50 95 ALA A O 1
ATOM 770 N N . VAL A 1 96 ? -1.022 -0.382 11.276 1.00 91.50 96 VAL A N 1
ATOM 771 C CA . VAL A 1 96 ? -0.356 -1.432 10.493 1.00 91.50 96 VAL A CA 1
ATOM 772 C C . VAL A 1 96 ? 0.550 -2.232 11.421 1.00 91.50 96 VAL A C 1
ATOM 774 O O . VAL A 1 96 ? 1.530 -1.716 11.954 1.00 91.50 96 VAL A O 1
ATOM 777 N N . THR A 1 97 ? 0.224 -3.507 11.611 1.00 91.94 97 THR A N 1
ATOM 778 C CA . THR A 1 97 ? 0.952 -4.408 12.518 1.00 91.94 97 THR A CA 1
ATOM 779 C C . THR A 1 97 ? 1.884 -5.361 11.786 1.00 91.94 97 THR A C 1
ATOM 781 O O . THR A 1 97 ? 2.846 -5.856 12.376 1.00 91.94 97 THR A O 1
ATOM 784 N N . LYS A 1 98 ? 1.607 -5.640 10.509 1.00 92.62 98 LYS A N 1
ATOM 785 C CA . LYS A 1 98 ? 2.414 -6.544 9.692 1.00 92.62 98 LYS A CA 1
ATOM 786 C C . LYS A 1 98 ? 2.260 -6.231 8.216 1.00 92.62 98 LYS A C 1
ATOM 788 O O . LYS A 1 98 ? 1.163 -5.925 7.756 1.00 92.62 98 LYS A O 1
ATOM 793 N N . THR A 1 99 ? 3.340 -6.405 7.469 1.00 95.19 99 THR A N 1
ATOM 794 C CA . THR A 1 99 ? 3.373 -6.238 6.020 1.00 95.19 99 THR A CA 1
ATOM 795 C C . THR A 1 99 ? 4.150 -7.372 5.354 1.00 95.19 99 THR A C 1
ATOM 797 O O . THR A 1 99 ? 5.147 -7.885 5.863 1.00 95.19 99 THR A O 1
ATOM 800 N N . ARG A 1 100 ? 3.695 -7.834 4.194 1.00 94.50 100 ARG A N 1
ATOM 801 C CA . ARG A 1 100 ? 4.438 -8.780 3.357 1.00 94.50 100 ARG A CA 1
ATOM 802 C C . ARG A 1 100 ? 4.406 -8.300 1.922 1.00 94.50 100 ARG A C 1
ATOM 804 O O . ARG A 1 100 ? 3.348 -7.934 1.418 1.00 94.50 100 ARG A O 1
ATOM 811 N N . PHE A 1 101 ? 5.573 -8.326 1.295 1.00 97.00 101 PHE A N 1
ATOM 812 C CA . PHE A 1 101 ? 5.751 -7.990 -0.105 1.00 97.00 101 PHE A CA 1
ATOM 813 C C . PHE A 1 101 ? 6.134 -9.248 -0.879 1.00 97.00 101 PHE A C 1
ATOM 815 O O . PHE A 1 101 ? 7.050 -9.973 -0.488 1.00 97.00 101 PHE A O 1
ATOM 822 N N . PHE A 1 102 ? 5.434 -9.496 -1.978 1.00 96.88 102 PHE A N 1
ATOM 823 C CA . PHE A 1 102 ? 5.689 -10.607 -2.885 1.00 96.88 102 PHE A CA 1
ATOM 824 C C . PHE A 1 102 ? 5.958 -10.047 -4.272 1.00 96.88 102 PHE A C 1
ATOM 826 O O . PHE A 1 102 ? 5.230 -9.170 -4.717 1.00 96.88 102 PHE A O 1
ATOM 833 N N . TYR A 1 103 ? 6.968 -10.560 -4.968 1.00 96.62 103 TYR A N 1
ATOM 834 C CA . TYR A 1 103 ? 7.334 -10.099 -6.305 1.00 96.62 103 TYR A CA 1
ATOM 835 C C . TYR A 1 103 ? 7.650 -11.283 -7.210 1.00 96.62 103 TYR A C 1
ATOM 837 O O . TYR A 1 103 ? 8.342 -12.214 -6.798 1.00 96.62 103 TYR A O 1
ATOM 845 N N . TRP A 1 104 ? 7.162 -11.233 -8.449 1.00 96.06 104 TRP A N 1
ATOM 846 C CA . TRP A 1 104 ? 7.345 -12.301 -9.442 1.00 96.06 104 TRP A CA 1
ATOM 847 C C . TRP A 1 104 ? 7.760 -11.772 -10.821 1.00 96.06 104 TRP A C 1
ATOM 849 O O . TRP A 1 104 ? 7.583 -12.438 -11.838 1.00 96.06 104 TRP A O 1
ATOM 859 N N . GLY A 1 105 ? 8.332 -10.568 -10.887 1.00 92.75 105 GLY A N 1
ATOM 860 C CA . GLY A 1 105 ? 8.879 -10.011 -12.125 1.00 92.75 105 GLY A CA 1
ATOM 861 C C . GLY A 1 105 ? 7.874 -9.189 -12.927 1.00 92.75 105 GLY A C 1
ATOM 862 O O . GLY A 1 105 ? 8.157 -8.035 -13.249 1.00 92.75 105 GLY A O 1
ATOM 863 N N . THR A 1 106 ? 6.725 -9.773 -13.254 1.00 94.50 106 THR A N 1
ATOM 864 C CA . THR A 1 106 ? 5.650 -9.119 -14.028 1.00 94.50 106 THR A CA 1
ATOM 865 C C . THR A 1 106 ? 4.589 -8.459 -13.149 1.00 94.50 106 THR A C 1
ATOM 867 O O . THR A 1 106 ? 3.687 -7.800 -13.654 1.00 94.50 106 THR A O 1
ATOM 870 N N . GLY A 1 107 ? 4.697 -8.616 -11.833 1.00 95.94 107 GLY A N 1
ATOM 871 C CA . GLY A 1 107 ? 3.777 -8.057 -10.857 1.00 95.94 107 GLY A CA 1
ATOM 872 C C . GLY A 1 107 ? 4.307 -8.203 -9.437 1.00 95.94 107 GLY A C 1
ATOM 873 O O . GLY A 1 107 ? 5.379 -8.784 -9.205 1.00 95.94 107 GLY A O 1
ATOM 874 N N . PHE A 1 108 ? 3.549 -7.658 -8.496 1.00 97.38 108 PHE A N 1
ATOM 875 C CA . PHE A 1 108 ? 3.808 -7.776 -7.068 1.00 97.38 108 PHE A CA 1
ATOM 876 C C . PHE A 1 108 ? 2.503 -7.763 -6.273 1.00 97.38 108 PHE A C 1
ATOM 878 O O . PHE A 1 108 ? 1.472 -7.286 -6.746 1.00 97.38 108 PHE A O 1
ATOM 885 N N . ALA A 1 109 ? 2.554 -8.284 -5.052 1.00 97.19 109 ALA A N 1
ATOM 886 C CA . ALA A 1 109 ? 1.443 -8.241 -4.120 1.00 97.19 109 ALA A CA 1
ATOM 887 C C . ALA A 1 109 ? 1.889 -7.705 -2.764 1.00 97.19 109 ALA A C 1
ATOM 889 O O . ALA A 1 109 ? 3.004 -7.963 -2.300 1.00 97.19 109 ALA A O 1
ATOM 890 N N . LEU A 1 110 ? 0.979 -6.988 -2.120 1.00 96.81 110 LEU A N 1
ATOM 891 C CA . LEU A 1 110 ? 1.112 -6.487 -0.766 1.00 96.81 110 LEU A CA 1
ATOM 892 C C . LEU A 1 110 ? 0.037 -7.121 0.099 1.00 96.81 110 LEU A C 1
ATOM 894 O O . LEU A 1 110 ? -1.142 -7.090 -0.236 1.00 96.81 110 LEU A O 1
ATOM 898 N N . PHE A 1 111 ? 0.459 -7.673 1.228 1.00 95.25 111 PHE A N 1
ATOM 899 C CA . PHE A 1 111 ? -0.433 -8.139 2.276 1.00 95.25 111 PHE A CA 1
ATOM 900 C C . PHE A 1 111 ? -0.163 -7.332 3.541 1.00 95.25 111 PHE A C 1
ATOM 902 O O . PHE A 1 111 ? 0.947 -7.363 4.072 1.00 95.25 111 PHE A O 1
ATOM 909 N N . ILE A 1 112 ? -1.168 -6.605 4.008 1.00 94.69 112 ILE A N 1
ATOM 910 C CA . ILE A 1 112 ? -1.094 -5.693 5.145 1.00 94.69 112 ILE A CA 1
ATOM 911 C C . ILE A 1 112 ? -2.094 -6.162 6.199 1.00 94.69 112 ILE A C 1
ATOM 913 O O . ILE A 1 112 ? -3.255 -6.429 5.895 1.00 94.69 112 ILE A O 1
ATOM 917 N N . VAL A 1 113 ? -1.637 -6.255 7.443 1.00 92.88 113 VAL A N 1
ATOM 918 C CA . VAL A 1 113 ? -2.478 -6.541 8.606 1.00 92.88 113 VAL A CA 1
ATOM 919 C C . VAL A 1 113 ? -2.646 -5.261 9.408 1.00 92.88 113 VAL A C 1
ATOM 921 O O . VAL A 1 113 ? -1.657 -4.626 9.783 1.00 92.88 113 VAL A O 1
ATOM 924 N N . LEU A 1 114 ? -3.893 -4.908 9.689 1.00 91.50 114 LEU A N 1
ATOM 925 C CA . LEU A 1 114 ? -4.278 -3.753 10.489 1.00 91.50 114 LEU A CA 1
ATOM 926 C C . LEU A 1 114 ? -4.877 -4.243 11.804 1.00 91.50 114 LEU A C 1
ATOM 928 O O . LEU A 1 114 ? -5.662 -5.185 11.795 1.00 91.50 114 LEU A O 1
ATOM 932 N N . ALA A 1 115 ? -4.529 -3.608 12.914 1.00 90.31 115 ALA A N 1
ATOM 933 C CA . ALA A 1 115 ? -5.248 -3.752 14.173 1.00 90.31 115 ALA A CA 1
ATOM 934 C C . ALA A 1 115 ? -6.043 -2.474 14.422 1.00 90.31 115 ALA A C 1
ATOM 936 O O . ALA A 1 115 ? -5.471 -1.385 14.386 1.00 90.31 115 ALA A O 1
ATOM 937 N N . ASP A 1 116 ? -7.339 -2.612 14.659 1.00 87.44 116 ASP A N 1
ATOM 938 C CA . ASP A 1 116 ? -8.223 -1.503 14.983 1.00 87.44 116 ASP A CA 1
ATOM 939 C C . ASP A 1 116 ? -8.411 -1.454 16.499 1.00 87.44 116 ASP A C 1
ATOM 941 O O . ASP A 1 116 ? -8.868 -2.402 17.140 1.00 87.44 116 ASP A O 1
ATOM 945 N N . SER A 1 117 ? -7.962 -0.355 17.100 1.00 83.56 117 SER A N 1
ATOM 946 C CA . SER A 1 117 ? -8.035 -0.182 18.550 1.00 83.56 117 SER A CA 1
ATOM 947 C C . SER A 1 117 ? -9.428 0.227 19.033 1.00 83.56 117 SER A C 1
ATOM 949 O O . SER A 1 117 ? -9.697 0.127 20.230 1.00 83.56 117 SER A O 1
ATOM 951 N N . SER A 1 118 ? -10.315 0.654 18.127 1.00 81.19 118 SER A N 1
ATOM 952 C CA . SER A 1 118 ? -11.682 1.061 18.457 1.00 81.19 118 SER A CA 1
ATOM 953 C C . SER A 1 118 ? -12.597 -0.132 18.749 1.00 81.19 118 SER A C 1
ATOM 955 O O . SER A 1 118 ? -13.437 -0.055 19.646 1.00 81.19 118 SER A O 1
ATOM 957 N N . ASP A 1 119 ? -12.399 -1.251 18.048 1.00 81.94 119 ASP A N 1
ATOM 958 C CA . ASP A 1 119 ? -13.203 -2.472 18.178 1.00 81.94 119 ASP A CA 1
ATOM 959 C C . ASP A 1 119 ? -12.383 -3.719 18.573 1.00 81.94 119 ASP A C 1
ATOM 961 O O . ASP A 1 119 ? -12.953 -4.783 18.838 1.00 81.94 119 ASP A O 1
ATOM 965 N N . GLY A 1 120 ? -11.053 -3.594 18.649 1.00 82.12 120 GLY A N 1
ATOM 966 C CA . GLY A 1 120 ? -10.126 -4.674 18.985 1.00 82.12 120 GLY A CA 1
ATOM 967 C C . GLY A 1 120 ? -9.955 -5.720 17.879 1.00 82.12 120 GLY A C 1
ATOM 968 O O . GLY A 1 120 ? -9.397 -6.789 18.141 1.00 82.12 120 GLY A O 1
ATOM 969 N N . GLN A 1 121 ? -10.452 -5.455 16.669 1.00 85.88 121 GLN A N 1
ATOM 970 C CA . GLN A 1 121 ? -10.424 -6.389 15.551 1.00 85.88 121 GLN A CA 1
ATOM 971 C C . GLN A 1 121 ? -9.137 -6.284 14.736 1.00 85.88 121 GLN A C 1
ATOM 973 O O . GLN A 1 121 ? -8.362 -5.328 14.814 1.00 85.88 121 GLN A O 1
ATOM 978 N N . VAL A 1 122 ? -8.912 -7.315 13.921 1.00 87.81 122 VAL A N 1
ATOM 979 C CA . VAL A 1 122 ? -7.794 -7.382 12.983 1.00 87.81 122 VAL A CA 1
ATOM 980 C C . VAL A 1 122 ? -8.328 -7.470 11.562 1.00 87.81 122 VAL A C 1
ATOM 982 O O . VAL A 1 122 ? -9.103 -8.366 11.221 1.00 87.81 122 VAL A O 1
ATOM 985 N N . TYR A 1 123 ? -7.861 -6.562 10.713 1.00 88.19 123 TYR A N 1
ATOM 986 C CA . TYR A 1 123 ? -8.198 -6.508 9.299 1.00 88.19 123 TYR A CA 1
ATOM 987 C C . TYR A 1 123 ? -7.018 -6.915 8.434 1.00 88.19 123 TYR A C 1
ATOM 989 O O . TYR A 1 123 ? -5.853 -6.770 8.803 1.00 88.19 123 TYR A O 1
ATOM 997 N N . THR A 1 124 ? -7.336 -7.438 7.257 1.00 90.94 124 THR A N 1
ATOM 998 C CA . THR A 1 124 ? -6.346 -7.804 6.248 1.00 90.94 124 THR A CA 1
ATOM 999 C C . THR A 1 124 ? -6.673 -7.083 4.955 1.00 90.94 124 THR A C 1
ATOM 1001 O O . THR A 1 124 ? -7.823 -7.084 4.517 1.00 90.94 124 THR A O 1
ATOM 1004 N N . LEU A 1 125 ? -5.658 -6.449 4.377 1.00 92.12 125 LEU A N 1
ATOM 1005 C CA . LEU A 1 125 ? -5.688 -5.836 3.060 1.00 92.12 125 LEU A CA 1
ATOM 1006 C C . LEU A 1 125 ? -4.697 -6.583 2.172 1.00 92.12 125 LEU A C 1
ATOM 1008 O O . LEU A 1 125 ? -3.510 -6.664 2.480 1.00 92.12 125 LEU A O 1
ATOM 1012 N N . TYR A 1 126 ? -5.196 -7.123 1.073 1.00 93.62 126 TYR A N 1
ATOM 1013 C CA . TYR A 1 126 ? -4.416 -7.730 0.014 1.00 93.62 126 TYR A CA 1
ATOM 1014 C C . TYR A 1 126 ? -4.601 -6.919 -1.264 1.00 93.62 126 TYR A C 1
ATOM 1016 O O . TYR A 1 126 ? -5.728 -6.640 -1.673 1.00 93.62 126 TYR A O 1
ATOM 1024 N N . LEU A 1 127 ? -3.483 -6.550 -1.878 1.00 95.00 127 LEU A N 1
ATOM 1025 C CA . LEU A 1 127 ? -3.427 -5.807 -3.128 1.00 95.00 127 LEU A CA 1
ATOM 1026 C C . LEU A 1 127 ? -2.497 -6.544 -4.084 1.00 95.00 127 LEU A C 1
ATOM 1028 O O . LEU A 1 127 ? -1.348 -6.806 -3.728 1.00 95.00 127 LEU A O 1
ATOM 1032 N N . GLU A 1 128 ? -2.966 -6.839 -5.290 1.00 95.69 128 GLU A N 1
ATOM 1033 C CA . GLU A 1 128 ? -2.166 -7.428 -6.362 1.00 95.69 128 GLU A CA 1
ATOM 1034 C C . GLU A 1 128 ? -2.049 -6.443 -7.521 1.00 95.69 128 GLU A C 1
ATOM 1036 O O . GLU A 1 128 ? -3.059 -5.932 -8.001 1.00 95.69 128 GLU A O 1
ATOM 1041 N N . TYR A 1 129 ? -0.831 -6.215 -8.007 1.00 94.81 129 TYR A N 1
ATOM 1042 C CA . TYR A 1 129 ? -0.557 -5.325 -9.127 1.00 94.81 129 TYR A CA 1
ATOM 1043 C C . TYR A 1 129 ? 0.182 -6.046 -10.250 1.00 94.81 129 TYR A C 1
ATOM 1045 O O . TYR A 1 129 ? 1.105 -6.833 -10.015 1.00 94.81 129 TYR A O 1
ATOM 1053 N N . LEU A 1 130 ? -0.185 -5.711 -11.485 1.00 94.31 130 LEU A N 1
ATOM 1054 C CA . LEU A 1 130 ? 0.608 -5.986 -12.678 1.00 94.31 130 LEU A CA 1
ATOM 1055 C C . LEU A 1 130 ? 1.505 -4.787 -12.973 1.00 94.31 130 LEU A C 1
ATOM 1057 O O . LEU A 1 130 ? 1.074 -3.643 -12.859 1.00 94.31 130 LEU A O 1
ATOM 1061 N N . LEU A 1 131 ? 2.749 -5.059 -13.356 1.00 92.44 131 LEU A N 1
ATOM 1062 C CA . LEU A 1 131 ? 3.726 -4.035 -13.703 1.00 92.44 131 LEU A CA 1
ATOM 1063 C C . LEU A 1 131 ? 3.785 -3.861 -15.216 1.00 92.44 131 LEU A C 1
ATOM 1065 O O . LEU A 1 131 ? 4.144 -4.800 -15.930 1.00 92.44 131 LEU A O 1
ATOM 1069 N N . ASP A 1 132 ? 3.543 -2.640 -15.679 1.00 88.56 132 ASP A N 1
ATOM 1070 C CA . ASP A 1 132 ? 3.934 -2.223 -17.017 1.00 88.56 132 ASP A CA 1
ATOM 1071 C C . ASP A 1 132 ? 5.339 -1.616 -16.954 1.00 88.56 132 ASP A C 1
ATOM 1073 O O . ASP A 1 132 ? 5.582 -0.547 -16.385 1.00 88.56 132 ASP A O 1
ATOM 1077 N N . ARG A 1 133 ? 6.309 -2.335 -17.521 1.00 80.81 133 ARG A N 1
ATOM 1078 C CA . ARG A 1 133 ? 7.709 -1.898 -17.521 1.00 80.81 133 ARG A CA 1
ATOM 1079 C C . ARG A 1 133 ? 7.997 -0.834 -18.573 1.00 80.81 133 ARG A C 1
ATOM 1081 O O . ARG A 1 133 ? 8.965 -0.094 -18.396 1.00 80.81 133 ARG A O 1
ATOM 1088 N N . GLU A 1 134 ? 7.213 -0.780 -19.643 1.00 83.31 134 GLU A N 1
ATOM 1089 C CA . GLU A 1 134 ? 7.386 0.196 -20.718 1.00 83.31 134 GLU A CA 1
ATOM 1090 C C . GLU A 1 134 ? 6.878 1.561 -20.253 1.00 83.31 134 GLU A C 1
ATOM 1092 O O . GLU A 1 134 ? 7.590 2.561 -20.361 1.00 83.31 134 GLU A O 1
ATOM 1097 N N . GLU A 1 135 ? 5.708 1.578 -19.617 1.00 81.88 135 GLU A N 1
ATOM 1098 C CA . GLU A 1 135 ? 5.079 2.798 -19.106 1.00 81.88 135 GLU A CA 1
ATOM 1099 C C . GLU A 1 135 ? 5.500 3.160 -17.672 1.00 81.88 135 GLU A C 1
ATOM 1101 O O . GLU A 1 135 ? 5.153 4.231 -17.171 1.00 81.88 135 GLU A O 1
ATOM 1106 N N . LYS A 1 136 ? 6.280 2.292 -17.006 1.00 85.56 136 LYS A N 1
ATOM 1107 C CA . LYS A 1 136 ? 6.656 2.408 -15.582 1.00 85.56 136 LYS A CA 1
ATOM 1108 C C . LYS A 1 136 ? 5.438 2.612 -14.673 1.00 85.56 136 LYS A C 1
ATOM 1110 O O . LYS A 1 136 ? 5.497 3.373 -13.700 1.00 85.56 136 LYS A O 1
ATOM 1115 N N . SER A 1 137 ? 4.356 1.915 -14.990 1.00 88.88 137 SER A N 1
ATOM 1116 C CA . SER A 1 137 ? 3.082 2.006 -14.290 1.00 88.88 137 SER A CA 1
ATOM 1117 C C . SER A 1 137 ? 2.733 0.683 -13.604 1.00 88.88 137 SER A C 1
ATOM 1119 O O . SER A 1 137 ? 3.279 -0.379 -13.918 1.00 88.88 137 SER A O 1
ATOM 1121 N N . SER A 1 138 ? 1.850 0.761 -12.614 1.00 89.69 138 SER A N 1
ATOM 1122 C CA . SER A 1 138 ? 1.258 -0.399 -11.951 1.00 89.69 138 SER A CA 1
ATOM 1123 C C . SER A 1 138 ? -0.247 -0.386 -12.150 1.00 89.69 138 SER A C 1
ATOM 1125 O O . SER A 1 138 ? -0.897 0.627 -11.909 1.00 89.69 138 SER A O 1
ATOM 1127 N N . LEU A 1 139 ? -0.809 -1.527 -12.531 1.00 90.56 139 LEU A N 1
ATOM 1128 C CA . LEU A 1 139 ? -2.245 -1.723 -12.669 1.00 90.56 139 LEU A CA 1
ATOM 1129 C C . LEU A 1 139 ? -2.750 -2.627 -11.548 1.00 90.56 139 LEU A C 1
ATOM 1131 O O . LEU A 1 139 ? -2.270 -3.753 -11.409 1.00 90.56 139 LEU A O 1
ATOM 1135 N N . LEU A 1 140 ? -3.727 -2.156 -10.770 1.00 91.12 140 LEU A N 1
ATOM 1136 C CA . LEU A 1 140 ? -4.385 -2.985 -9.760 1.00 91.12 140 LEU A CA 1
ATOM 1137 C C . LEU A 1 140 ? -5.134 -4.136 -10.449 1.00 91.12 140 LEU A C 1
ATOM 1139 O O . LEU A 1 140 ? -6.009 -3.906 -11.281 1.00 91.12 140 LEU A O 1
ATOM 1143 N N . ARG A 1 141 ? -4.784 -5.371 -10.092 1.00 91.25 141 ARG A N 1
ATOM 1144 C CA . ARG A 1 141 ? -5.386 -6.603 -10.611 1.00 91.25 141 ARG A CA 1
ATOM 1145 C C . ARG A 1 141 ? -6.415 -7.188 -9.655 1.00 91.25 141 ARG A C 1
ATOM 1147 O O . ARG A 1 141 ? -7.482 -7.591 -10.098 1.00 91.25 141 ARG A O 1
ATOM 1154 N N . GLU A 1 142 ? -6.079 -7.254 -8.372 1.00 90.94 142 GLU A N 1
ATOM 1155 C CA . GLU A 1 142 ? -6.935 -7.845 -7.344 1.00 90.94 142 GLU A CA 1
ATOM 1156 C C . GLU A 1 142 ? -6.857 -7.019 -6.063 1.00 90.94 142 GLU A C 1
ATOM 1158 O O . GLU A 1 142 ? -5.792 -6.516 -5.691 1.00 90.94 142 GLU A O 1
ATOM 1163 N N . LEU A 1 143 ? -7.995 -6.887 -5.385 1.00 90.88 143 LEU A N 1
ATOM 1164 C CA . LEU A 1 143 ? -8.095 -6.216 -4.100 1.00 90.88 143 LEU A CA 1
ATOM 1165 C C . LEU A 1 143 ? -9.049 -6.989 -3.211 1.00 90.88 143 LEU A C 1
ATOM 1167 O O . LEU A 1 143 ? -10.251 -7.061 -3.464 1.00 90.88 143 LEU A O 1
ATOM 1171 N N . TYR A 1 144 ? -8.507 -7.471 -2.103 1.00 87.94 144 TYR A N 1
ATOM 1172 C CA . TYR A 1 144 ? -9.288 -8.063 -1.038 1.00 87.94 144 TYR A CA 1
ATOM 1173 C C . TYR A 1 144 ? -9.061 -7.275 0.243 1.00 87.94 144 TYR A C 1
ATOM 1175 O O . TYR A 1 144 ? -7.934 -7.107 0.701 1.00 87.94 144 TYR A O 1
ATOM 1183 N N . PHE A 1 145 ? -10.148 -6.812 0.841 1.00 86.44 145 PHE A N 1
ATOM 1184 C CA . PHE A 1 145 ? -10.144 -6.284 2.194 1.00 86.44 145 PHE A CA 1
ATOM 1185 C C . PHE A 1 145 ? -11.100 -7.129 3.025 1.00 86.44 145 PHE A C 1
ATOM 1187 O O . PHE A 1 145 ? -12.130 -7.555 2.500 1.00 86.44 145 PHE A O 1
ATOM 1194 N N . SER A 1 146 ? -10.731 -7.400 4.281 1.00 79.00 146 SER A N 1
ATOM 1195 C CA . SER A 1 146 ? -11.475 -8.280 5.193 1.00 79.00 146 SER A CA 1
ATOM 1196 C C . SER A 1 146 ? -13.000 -8.133 5.013 1.00 79.00 146 SER A C 1
ATOM 1198 O O . SER A 1 146 ? -13.513 -7.010 5.041 1.00 79.00 146 SER A O 1
ATOM 1200 N N . PRO A 1 147 ? -13.738 -9.243 4.826 1.00 56.97 147 PRO A N 1
ATOM 1201 C CA . PRO A 1 147 ? -15.016 -9.281 4.111 1.00 56.97 147 PRO A CA 1
ATOM 1202 C C . PRO A 1 147 ? -16.186 -8.677 4.899 1.00 56.97 147 PRO A C 1
ATOM 1204 O O . PRO A 1 147 ? -17.321 -8.689 4.436 1.00 56.97 147 PRO A O 1
ATOM 1207 N N . VAL A 1 148 ? -15.914 -8.138 6.086 1.00 57.84 148 VAL A N 1
ATOM 1208 C CA . VAL A 1 148 ? -16.904 -7.555 6.995 1.00 57.84 148 VAL A CA 1
ATOM 1209 C C . VAL A 1 148 ? -17.352 -6.155 6.532 1.00 57.84 148 VAL A C 1
ATOM 1211 O O . VAL A 1 148 ? -18.374 -5.667 7.000 1.00 57.84 148 VAL A O 1
ATOM 1214 N N . PHE A 1 149 ? -16.655 -5.516 5.574 1.00 61.91 149 PHE A N 1
ATOM 1215 C CA . PHE A 1 149 ? -16.931 -4.124 5.180 1.00 61.91 149 PHE A CA 1
ATOM 1216 C C . PHE A 1 149 ? -16.907 -3.878 3.663 1.00 61.91 149 PHE A C 1
ATOM 1218 O O . PHE A 1 149 ? -15.935 -3.348 3.121 1.00 61.91 149 PHE A O 1
ATOM 1225 N N . THR A 1 150 ? -18.001 -4.192 2.965 1.00 62.25 150 THR A N 1
ATOM 1226 C CA . THR A 1 150 ? -18.151 -3.939 1.516 1.00 62.25 150 THR A CA 1
ATOM 1227 C C . THR A 1 150 ? -17.946 -2.463 1.138 1.00 62.25 150 THR A C 1
ATOM 1229 O O . THR A 1 150 ? -17.340 -2.165 0.112 1.00 62.25 150 THR A O 1
ATOM 1232 N N . GLU A 1 151 ? -18.373 -1.527 1.986 1.00 65.88 151 GLU A N 1
ATOM 1233 C CA . GLU A 1 151 ? -18.188 -0.085 1.760 1.00 65.88 151 GLU A CA 1
ATOM 1234 C C . GLU A 1 151 ? -16.712 0.334 1.855 1.00 65.88 151 GLU A C 1
ATOM 1236 O O . GLU A 1 151 ? -16.220 1.094 1.017 1.00 65.88 151 GLU A O 1
ATOM 1241 N N . LYS A 1 152 ? -15.957 -0.240 2.804 1.00 71.50 152 LYS A N 1
ATOM 1242 C CA . LYS A 1 152 ? -14.506 -0.014 2.911 1.00 71.50 152 LYS A CA 1
ATOM 1243 C C . LYS A 1 152 ? -13.761 -0.604 1.711 1.00 71.50 152 LYS A C 1
ATOM 1245 O O . LYS A 1 152 ? -12.801 -0.001 1.247 1.00 71.50 152 LYS A O 1
ATOM 1250 N N . VAL A 1 153 ? -14.224 -1.728 1.148 1.00 74.44 153 VAL A N 1
ATOM 1251 C CA . VAL A 1 153 ? -13.664 -2.285 -0.101 1.00 74.44 153 VAL A CA 1
ATOM 1252 C C . VAL A 1 153 ? -13.799 -1.284 -1.254 1.00 74.44 153 VAL A C 1
ATOM 1254 O O . VAL A 1 153 ? -12.842 -1.099 -2.003 1.00 74.44 153 VAL A O 1
ATOM 1257 N N . ALA A 1 154 ? -14.944 -0.607 -1.390 1.00 74.31 154 ALA A N 1
ATOM 1258 C CA . ALA A 1 154 ? -15.138 0.410 -2.427 1.00 74.31 154 ALA A CA 1
ATOM 1259 C C . ALA A 1 154 ? -14.196 1.612 -2.237 1.00 74.31 154 ALA A C 1
ATOM 1261 O O . ALA A 1 154 ? -13.554 2.039 -3.197 1.00 74.31 154 ALA A O 1
ATOM 1262 N N . ALA A 1 155 ? -14.035 2.100 -1.003 1.00 77.38 155 ALA A N 1
ATOM 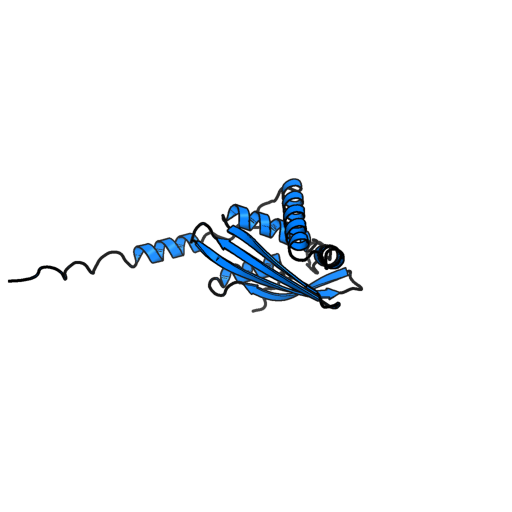1263 C CA . ALA A 1 155 ? -13.074 3.159 -0.687 1.00 77.38 155 ALA A CA 1
ATOM 1264 C C . ALA A 1 155 ? -11.624 2.740 -0.996 1.00 77.38 155 ALA A C 1
ATOM 1266 O O . ALA A 1 155 ? -10.877 3.499 -1.610 1.00 77.38 155 ALA A O 1
ATOM 1267 N N . MET A 1 156 ? -11.234 1.506 -0.657 1.00 83.06 156 MET A N 1
ATOM 1268 C CA . MET A 1 156 ? -9.904 0.978 -0.979 1.00 83.06 156 MET A CA 1
ATOM 1269 C C . MET A 1 156 ? -9.693 0.827 -2.492 1.00 83.06 156 MET A C 1
ATOM 1271 O O . MET A 1 156 ? -8.614 1.141 -2.987 1.00 83.06 156 MET A O 1
ATOM 1275 N N . LYS A 1 157 ? -10.717 0.414 -3.251 1.00 81.25 157 LYS A N 1
ATOM 1276 C CA . LYS A 1 157 ? -10.661 0.378 -4.724 1.00 81.25 157 LYS A CA 1
ATOM 1277 C C . LYS A 1 157 ? -10.512 1.770 -5.334 1.00 81.25 157 LYS A C 1
ATOM 1279 O O . LYS A 1 157 ? -9.792 1.911 -6.313 1.00 81.25 157 LYS A O 1
ATOM 1284 N N . LEU A 1 158 ? -11.144 2.791 -4.759 1.00 81.19 158 LEU A N 1
ATOM 1285 C CA . LEU A 1 158 ? -10.949 4.178 -5.187 1.00 81.19 158 LEU A CA 1
ATOM 1286 C C . LEU A 1 158 ? -9.543 4.695 -4.852 1.00 81.19 158 LEU A C 1
ATOM 1288 O O . LEU A 1 158 ? -8.972 5.452 -5.631 1.00 81.19 158 LEU A O 1
ATOM 1292 N N . LEU A 1 159 ? -8.979 4.293 -3.710 1.00 83.31 159 LEU A N 1
ATOM 1293 C CA . LEU A 1 159 ? -7.658 4.739 -3.268 1.00 83.31 159 LEU A CA 1
ATOM 1294 C C . LEU A 1 159 ? -6.508 4.076 -4.043 1.00 83.31 159 LEU A C 1
ATOM 1296 O O . LEU A 1 159 ? -5.531 4.747 -4.380 1.00 83.31 159 LEU A O 1
ATOM 1300 N N . PHE A 1 160 ? -6.619 2.771 -4.298 1.00 85.50 160 PHE A N 1
ATOM 1301 C CA . PHE A 1 160 ? -5.557 1.931 -4.864 1.00 85.50 160 PHE A CA 1
ATOM 1302 C C . PHE A 1 160 ? -5.788 1.510 -6.321 1.00 85.50 160 PHE A C 1
ATOM 1304 O O . PHE A 1 160 ? -4.856 1.058 -6.984 1.00 85.50 160 PHE A O 1
ATOM 1311 N N . GLY A 1 161 ? -7.021 1.610 -6.813 1.00 74.94 161 GLY A N 1
ATOM 1312 C CA . GLY A 1 161 ? -7.395 1.285 -8.187 1.00 74.94 161 GLY A CA 1
ATOM 1313 C C . GLY A 1 161 ? -7.519 2.520 -9.075 1.00 74.94 161 GLY A C 1
ATOM 1314 O O . GLY A 1 161 ? -7.275 3.647 -8.656 1.00 74.94 161 GLY A O 1
ATOM 1315 N N . ASN A 1 162 ? -7.949 2.308 -10.319 1.00 64.75 162 ASN A N 1
ATOM 1316 C CA . ASN A 1 162 ? -8.021 3.352 -11.351 1.00 64.75 162 ASN A CA 1
ATOM 1317 C C . ASN A 1 162 ? -9.311 4.200 -11.285 1.00 64.75 162 ASN A C 1
ATOM 1319 O O . ASN A 1 162 ? -9.805 4.656 -12.314 1.00 64.75 162 ASN A O 1
ATOM 1323 N N . GLY A 1 163 ? -9.934 4.331 -10.112 1.00 53.16 163 GLY A N 1
ATOM 1324 C CA . GLY A 1 163 ? -11.188 5.079 -9.946 1.00 53.16 163 GLY A CA 1
ATOM 1325 C C . GLY A 1 163 ? -12.452 4.435 -10.547 1.00 53.16 163 GLY A C 1
ATOM 1326 O O . GLY A 1 163 ? -13.542 4.967 -10.348 1.00 53.16 163 GLY A O 1
ATOM 1327 N N . GLU A 1 164 ? -12.363 3.290 -11.235 1.00 42.03 164 GLU A N 1
ATOM 1328 C CA . GLU A 1 164 ? -13.538 2.552 -11.719 1.00 42.03 164 GLU A CA 1
ATOM 1329 C C . GLU A 1 164 ? -14.012 1.529 -10.677 1.00 42.03 164 GLU A C 1
ATOM 1331 O O . GLU A 1 164 ? -13.416 0.468 -10.482 1.00 42.03 164 GLU A O 1
ATOM 1336 N N . ILE A 1 165 ? -15.131 1.834 -10.0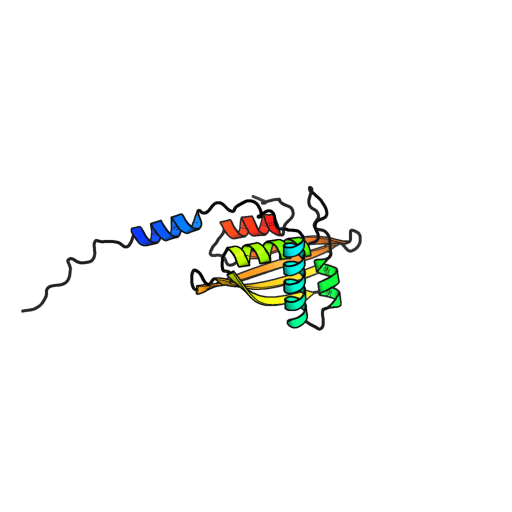18 1.00 38.72 165 ILE A N 1
ATOM 1337 C CA . ILE A 1 165 ? -15.953 0.813 -9.367 1.00 38.72 165 ILE A CA 1
ATOM 1338 C C . ILE A 1 165 ? -16.659 0.072 -10.507 1.00 38.72 165 ILE A C 1
ATOM 1340 O O . ILE A 1 165 ? -17.669 0.551 -11.020 1.00 38.72 165 ILE A O 1
ATOM 1344 N N . GLN A 1 166 ? -16.098 -1.049 -10.969 1.00 31.22 166 GLN A N 1
ATOM 1345 C CA . GLN A 1 166 ? -16.839 -1.910 -11.892 1.00 31.22 166 GLN A CA 1
ATOM 1346 C C . GLN A 1 166 ? -18.092 -2.458 -11.181 1.00 31.22 166 GLN A C 1
ATOM 1348 O O . GLN A 1 166 ? -17.979 -2.839 -10.009 1.00 31.22 166 GLN A O 1
ATOM 1353 N N . PRO A 1 167 ? -19.260 -2.430 -11.854 1.00 35.00 167 PRO A N 1
ATOM 1354 C CA . PRO A 1 167 ? -20.556 -2.792 -11.279 1.00 35.00 167 PRO A CA 1
ATOM 1355 C C . PRO A 1 167 ? -20.665 -4.269 -10.890 1.00 35.00 167 PRO A C 1
ATOM 1357 O O . PRO A 1 167 ? -20.003 -5.113 -11.537 1.00 35.00 167 PRO A O 1
#

=== Feature glossary ===
Key to the feature types in this record:

pLDDT. pLDDT is the predicted lDDT-Cα score: AlphaFold's confidence that the local environment of each residue (all inter-atomic distances within 15 Å) is correctly placed. It is a per-residue number between 0 and 100, with higher meaning more reliable.

Radius of gyration, Cα contacts, bounding box. The geometric summary reports three shape descriptors. Rg (radius of gyration) measures how spread out the Cα atoms are about their centre of mass; compact globular proteins have small Rg, elongated or unfolded ones large. Cα contacts (<8 Å, |i−j|>4) count long-range residue pairs in spatial proximity — high for tightly packed folds, near zero for rods or random coil. The bounding-box extents give the protein's footprint along x, y, z in Å.

Backbone torsions (φ/ψ). Backbone dihedral angles. Every residue except chain termini has a φ (preceding-C → N → Cα → C) and a ψ (N → Cα → C → next-N). They are reported in degrees following the IUPAC sign convention. Secondary structure is essentially a statement about which (φ, ψ) basin each residue occupies.

Contact-map, Ramachandran, and PAE plots. Plot images: a contact map (which residues are close in 3D, as an N×N binary image), a Ramachandran scatter (backbone torsion angles, revealing secondary-structure composition at a glance), and — for AlphaFold structures — a PAE heatmap (pairwise prediction confidence).

Predicted aligned error. Predicted Aligned Error (PAE) is an AlphaFold confidence matrix: entry (i, j) is the expected error in the position of residue j, in ångströms, when the prediction is superimposed on the true structure at residue i. Low PAE within a block of residues means that block is internally rigid and well-predicted; high PAE between two blocks means their relative placement is uncertain even if each block individually is confident.

Secondary structure (3-state, P-SEA). Three-state secondary structure (P-SEA) collapses the eight DSSP classes into helix (a), strand (b), and coil (c). P-SEA assigns these from Cα geometry alone — distances and angles — without requiring backbone oxygens, so it works on any Cα trace.

Solvent-accessible surface area. Solvent-accessible surface area (SASA) is the area in Å² traced out by the centre of a 1.4 Å probe sphere (a water molecule) rolled over the protein's van der Waals surface (Shrake–Rupley / Lee–Richards construction). Buried residues have near-zero SASA; fully exposed residues can exceed 200 Å². The total SASA scales roughly with the number of surface residues.

Foldseek 3Di. The Foldseek 3Di string encodes local tertiary geometry as a 20-letter alphabet — one character per residue — derived from the relative positions of nearby Cα atoms. Unlike the amino-acid sequence, 3Di is a direct function of the 3D structure, so two proteins with the same fold have similar 3Di strings even at low sequence identity.

B-factor. For experimental (PDB) structures, the B-factor (temperature factor) quantifies the positional spread of each atom in the crystal — a combination of thermal vibration and static disorder — in units of Å². High B-factors mark flexible loops or poorly resolved regions; low B-factors mark the rigid, well-ordered core.

mmCIF coordinates. The mmCIF block holds the 3D Cartesian coordinates of each backbone atom (N, Cα, C, O) in ångströms. mmCIF is the PDB's canonical archive format — a tagged-loop text representation of the atomic model.

InterPro / GO / CATH / organism. Functional annotations link the protein to curated databases. InterPro entries identify conserved domains and families by matching the sequence against member-database signatures (Pfam, PROSITE, CDD, …). Gene Ontology (GO) terms describe molecular function, biological process, and cellular component in a controlled vocabulary. CATH places the structure in a hierarchical fold classification (Class/Architecture/Topology/Homologous-superfamily). The organism is the source species.

Rendered structure images. Structure images are PyMOL renders from six orthogonal camera directions. Cartoon representation draws helices as coils and strands as arrows; sticks shows the backbone as bonds; surface shows the solvent-excluded envelope. Rainbow coloring maps sequence position to hue (blue→red, N→C); chain coloring assigns a distinct color per polypeptide.

Sequence. This is the polypeptide sequence — one letter per residue, N-terminus first. Length ranges from a few dozen residues for small domains to over a thousand for large multi-domain proteins.

Secondary structure (8-state, DSSP). The SS8 string is DSSP's per-residue secondary-structure call. α-helix (H) means an i→i+4 H-bond ladder; β-strand (E) means the residue participates in a β-sheet; 3₁₀ (G) and π (I) are tighter and wider helices; T/S are turns/bends; '-' is loop.

Nearest PDB structures. Structural nearest neighbors (via Foldseek easy-search vs the PDB). Reported per hit: target PDB id, E-value, and alignment TM-score. A TM-score above ~0.5 is the conventional threshold for 'same fold'.